Protein AF-A0A5M5BNY7-F1 (afdb_monomer)

Organism: Bacteroides ovatus (NCBI:txid28116)

Radius of gyration: 23.68 Å; Cα contacts (8 Å, |Δi|>4): 30; chains: 1; bounding box: 60×36×56 Å

InterPro domains:
  IPR025407 Protein of unknown function DUF4133 [PF13571] (1-81)

Secondary structure (DSSP, 8-state):
---TT--HHHHHHHHHHHHHHHHHHHHHHHTT--HHHHHHHHHHHHHHHHHHHHHHHHHHHHHHHHHHHHHHH--S----SS-GGGTS-------

pLDDT: mean 76.57, std 13.91, range [38.41, 94.31]

Structure (mmCIF, N/CA/C/O backbone):
data_AF-A0A5M5BNY7-F1
#
_entry.id   AF-A0A5M5BNY7-F1
#
loop_
_atom_site.group_PDB
_atom_site.id
_atom_site.type_symbol
_atom_site.label_atom_id
_atom_site.label_alt_id
_atom_site.label_comp_id
_atom_site.label_asym_id
_atom_site.label_entity_id
_atom_site.label_seq_id
_atom_site.pdbx_PDB_ins_code
_atom_site.Cartn_x
_atom_site.Cartn_y
_atom_site.Cartn_z
_atom_site.occupancy
_atom_site.B_iso_or_equiv
_atom_site.auth_seq_id
_atom_site.auth_comp_id
_atom_site.auth_asym_id
_atom_site.auth_atom_id
_atom_site.pdbx_PDB_model_num
ATOM 1 N N . VAL A 1 1 ? 8.092 -26.216 -1.351 1.00 38.41 1 VAL A N 1
ATOM 2 C CA . VAL A 1 1 ? 6.793 -25.528 -1.536 1.00 38.41 1 VAL A CA 1
ATOM 3 C C . VAL A 1 1 ? 7.058 -24.114 -2.027 1.00 38.41 1 VAL A C 1
ATOM 5 O O . VAL A 1 1 ? 7.268 -23.210 -1.235 1.00 38.41 1 VAL A O 1
ATOM 8 N N . GLU A 1 2 ? 7.185 -23.927 -3.337 1.00 41.69 2 GLU A N 1
ATOM 9 C CA . GLU A 1 2 ? 7.458 -22.602 -3.902 1.00 41.69 2 GLU A CA 1
ATOM 10 C C . GLU A 1 2 ? 6.130 -21.878 -4.101 1.00 41.69 2 GLU A C 1
ATOM 12 O O . GLU A 1 2 ? 5.285 -22.313 -4.887 1.00 41.69 2 GLU A O 1
ATOM 17 N N . PHE A 1 3 ? 5.918 -20.797 -3.353 1.00 49.53 3 PHE A N 1
ATOM 18 C CA . PHE A 1 3 ? 4.745 -19.943 -3.483 1.00 49.53 3 PHE A CA 1
ATOM 19 C C . PHE A 1 3 ? 4.762 -19.247 -4.851 1.00 49.53 3 PHE A C 1
ATOM 21 O O . PHE A 1 3 ? 5.166 -18.098 -4.978 1.00 49.53 3 PHE A O 1
ATOM 28 N N . LYS A 1 4 ? 4.279 -19.930 -5.893 1.00 50.53 4 LYS A N 1
ATOM 29 C CA . LYS A 1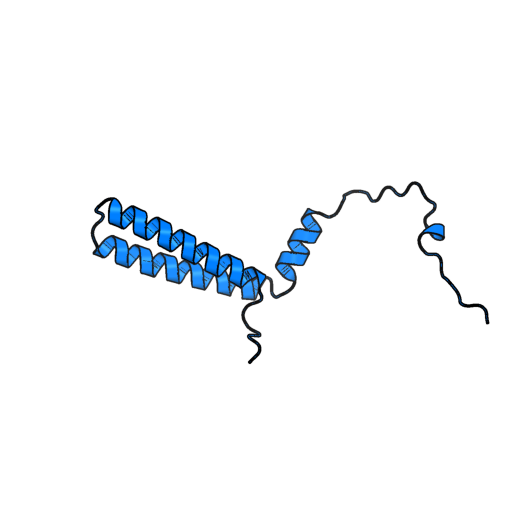 4 ? 4.109 -19.381 -7.252 1.00 50.53 4 LYS A CA 1
ATOM 30 C C . LYS A 1 4 ? 3.044 -18.272 -7.351 1.00 50.53 4 LYS A C 1
ATOM 32 O O . LYS A 1 4 ? 2.761 -17.801 -8.447 1.00 50.53 4 LYS A O 1
ATOM 37 N N . GLY A 1 5 ? 2.436 -17.875 -6.229 1.00 52.00 5 GLY A N 1
ATOM 38 C CA . GLY A 1 5 ? 1.291 -16.965 -6.175 1.00 52.00 5 GLY A CA 1
ATOM 39 C C . GLY A 1 5 ? 1.595 -15.531 -5.739 1.00 52.00 5 GLY A C 1
ATOM 40 O O . GLY A 1 5 ? 0.856 -14.646 -6.147 1.00 52.00 5 GLY A O 1
ATOM 41 N N . LEU A 1 6 ? 2.646 -15.269 -4.953 1.00 53.75 6 LEU A N 1
ATOM 42 C CA . LEU A 1 6 ? 3.024 -13.912 -4.535 1.00 53.75 6 LEU A CA 1
ATOM 43 C C . LEU A 1 6 ? 4.498 -13.694 -4.846 1.00 53.75 6 LEU A C 1
ATOM 45 O O . LEU A 1 6 ? 5.370 -14.260 -4.190 1.00 53.75 6 LEU A O 1
ATOM 49 N N . GLU A 1 7 ? 4.779 -12.855 -5.838 1.00 65.31 7 GLU A N 1
ATOM 50 C CA . GLU A 1 7 ? 6.146 -12.391 -6.025 1.00 65.31 7 GLU A CA 1
ATOM 51 C C . GLU A 1 7 ? 6.542 -11.435 -4.890 1.00 65.31 7 GLU A C 1
ATOM 53 O O . GLU A 1 7 ? 5.698 -10.702 -4.361 1.00 65.31 7 GLU A O 1
ATOM 58 N N . SER A 1 8 ? 7.826 -11.434 -4.518 1.00 66.81 8 SER A N 1
ATOM 59 C CA . SER A 1 8 ? 8.350 -10.706 -3.352 1.00 66.81 8 SER A CA 1
ATOM 60 C C . SER A 1 8 ? 7.906 -9.237 -3.309 1.00 66.81 8 SER A C 1
ATOM 62 O O . SER A 1 8 ? 7.578 -8.727 -2.241 1.00 66.81 8 SER A O 1
ATOM 64 N N . GLN A 1 9 ? 7.797 -8.576 -4.465 1.00 73.44 9 GLN A N 1
ATOM 65 C CA . GLN A 1 9 ? 7.385 -7.174 -4.586 1.00 73.44 9 GLN A CA 1
ATOM 66 C C . GLN A 1 9 ? 5.973 -6.893 -4.040 1.00 73.44 9 GLN A C 1
ATOM 68 O O . GLN A 1 9 ? 5.790 -5.939 -3.283 1.00 73.44 9 GLN A O 1
ATOM 73 N N . TYR A 1 10 ? 4.972 -7.711 -4.382 1.00 78.50 10 TYR A N 1
ATOM 74 C CA . TYR A 1 10 ? 3.601 -7.518 -3.882 1.00 78.50 10 TYR A CA 1
ATOM 75 C C . TYR A 1 10 ? 3.466 -7.956 -2.423 1.00 78.50 10 TYR A C 1
ATOM 77 O O . TYR A 1 10 ? 2.653 -7.393 -1.695 1.00 78.50 10 TYR A O 1
ATOM 85 N N . LEU A 1 11 ? 4.295 -8.905 -1.977 1.00 82.56 11 LEU A N 1
ATOM 86 C CA . LEU A 1 11 ? 4.364 -9.322 -0.577 1.00 82.56 11 LEU A CA 1
ATOM 87 C C . LEU A 1 11 ? 4.880 -8.194 0.329 1.00 82.56 11 LEU A C 1
ATOM 89 O O . LEU A 1 11 ? 4.330 -7.976 1.405 1.00 82.56 11 LEU A O 1
ATOM 93 N N . PHE A 1 12 ? 5.865 -7.412 -0.121 1.00 84.19 12 PHE A N 1
ATOM 94 C CA . PHE A 1 12 ? 6.297 -6.216 0.609 1.00 84.19 12 PHE A CA 1
ATOM 95 C C . PHE A 1 12 ? 5.184 -5.165 0.717 1.00 84.19 12 PHE A C 1
ATOM 97 O O . PHE A 1 12 ? 4.988 -4.602 1.793 1.00 84.19 12 PHE A O 1
ATOM 104 N N . ILE A 1 13 ? 4.422 -4.930 -0.359 1.00 84.69 13 ILE A N 1
ATOM 105 C CA . ILE A 1 13 ? 3.270 -4.008 -0.342 1.00 84.69 13 ILE A CA 1
ATOM 106 C C . ILE A 1 13 ? 2.187 -4.516 0.614 1.00 84.69 13 ILE A C 1
ATOM 108 O O . ILE A 1 13 ? 1.616 -3.732 1.367 1.00 84.69 13 ILE A O 1
ATOM 112 N N . PHE A 1 14 ? 1.938 -5.823 0.618 1.00 87.81 14 PHE A N 1
ATOM 113 C CA . PHE A 1 14 ? 0.983 -6.464 1.513 1.00 87.81 14 PHE A CA 1
ATOM 114 C C . PHE A 1 14 ? 1.369 -6.289 2.985 1.00 87.81 14 PHE A C 1
ATOM 116 O O . PHE A 1 14 ? 0.582 -5.768 3.774 1.00 87.81 14 PHE A O 1
ATOM 123 N N . CYS A 1 15 ? 2.602 -6.654 3.346 1.00 89.62 15 CYS A N 1
ATOM 124 C CA . CYS A 1 15 ? 3.117 -6.499 4.705 1.00 89.62 15 CYS A CA 1
ATOM 125 C C . CYS A 1 15 ? 3.149 -5.029 5.142 1.00 89.62 15 CYS A C 1
ATOM 127 O O . CYS A 1 15 ? 2.736 -4.716 6.256 1.00 89.62 15 CYS A O 1
ATOM 129 N N . GLY A 1 16 ? 3.586 -4.118 4.266 1.00 92.38 16 GLY A N 1
ATOM 130 C CA . GLY A 1 16 ? 3.588 -2.680 4.542 1.00 92.38 16 GLY A CA 1
ATOM 131 C C . GLY A 1 16 ? 2.178 -2.119 4.735 1.00 92.38 16 GLY A C 1
ATOM 132 O O . GLY A 1 16 ? 1.938 -1.349 5.663 1.00 92.38 16 GLY A O 1
ATOM 133 N N . GLY A 1 17 ? 1.224 -2.555 3.910 1.00 90.88 17 GLY A N 1
ATOM 134 C CA . GLY A 1 17 ? -0.185 -2.219 4.070 1.00 90.88 17 GLY A CA 1
ATOM 135 C C . GLY A 1 17 ? -0.748 -2.722 5.399 1.00 90.88 17 GLY A C 1
ATOM 136 O O . GLY A 1 17 ? -1.455 -1.980 6.073 1.00 90.88 17 GLY A O 1
ATOM 137 N N . LEU A 1 18 ? -0.435 -3.963 5.792 1.00 92.19 18 LEU A N 1
ATOM 138 C CA . LEU A 1 18 ? -0.938 -4.547 7.039 1.00 92.19 18 LEU A CA 1
ATOM 139 C C . LEU A 1 18 ? -0.393 -3.784 8.245 1.00 92.19 18 LEU A C 1
ATOM 141 O O . LEU A 1 18 ? -1.148 -3.475 9.164 1.00 92.19 18 LEU A O 1
ATOM 145 N N . LEU A 1 19 ? 0.889 -3.414 8.201 1.00 94.31 19 LEU A N 1
ATOM 146 C CA . LEU A 1 19 ? 1.512 -2.530 9.184 1.00 94.31 19 LEU A CA 1
ATOM 147 C C . LEU A 1 19 ? 0.801 -1.176 9.266 1.00 94.31 19 LEU A C 1
ATOM 149 O O . LEU A 1 19 ? 0.491 -0.719 10.362 1.00 94.31 19 LEU A O 1
ATOM 153 N N . ALA A 1 20 ? 0.499 -0.547 8.129 1.00 93.31 20 ALA A N 1
ATOM 154 C CA . ALA A 1 20 ? -0.213 0.729 8.107 1.00 93.31 20 ALA A CA 1
ATOM 155 C C . ALA A 1 20 ? -1.629 0.613 8.701 1.00 93.31 20 ALA A C 1
ATOM 157 O O . ALA A 1 20 ? -2.007 1.429 9.540 1.00 93.31 20 ALA A O 1
ATOM 158 N N . VAL A 1 21 ? -2.393 -0.418 8.320 1.00 91.00 21 VAL A N 1
ATOM 159 C CA . VAL A 1 21 ? -3.733 -0.681 8.878 1.00 91.00 21 VAL A CA 1
ATOM 160 C C . VAL A 1 21 ? -3.657 -0.926 10.383 1.00 91.00 21 VAL A C 1
ATOM 162 O O . VAL A 1 21 ? -4.485 -0.400 11.123 1.00 91.00 21 VAL A O 1
ATOM 165 N N . PHE A 1 22 ? -2.643 -1.659 10.849 1.00 90.25 22 PHE A N 1
ATOM 166 C CA . PHE A 1 22 ? -2.407 -1.882 12.272 1.00 90.25 22 PHE A CA 1
ATOM 167 C C . PHE A 1 22 ? -2.122 -0.575 13.023 1.00 90.25 22 PHE A C 1
ATOM 169 O O . PHE A 1 22 ? -2.741 -0.321 14.052 1.00 90.25 22 PHE A O 1
ATOM 176 N N . VAL A 1 23 ? -1.251 0.293 12.498 1.00 93.12 23 VAL A N 1
ATOM 177 C CA . VAL A 1 23 ? -0.972 1.599 13.122 1.00 93.12 23 VAL A CA 1
ATOM 178 C C . VAL A 1 23 ? -2.240 2.452 13.192 1.00 93.12 23 VAL A C 1
ATOM 180 O O . VAL A 1 23 ? -2.542 3.007 14.247 1.00 93.12 23 VAL A O 1
ATOM 183 N N . VAL A 1 24 ? -3.019 2.525 12.109 1.00 91.00 24 VAL A N 1
ATOM 184 C CA . VAL A 1 24 ? -4.288 3.274 12.099 1.00 91.00 24 VAL A CA 1
ATOM 185 C C . VAL A 1 24 ? -5.277 2.700 13.115 1.00 91.00 24 VAL A C 1
ATOM 187 O O . VAL A 1 24 ? -5.916 3.458 13.841 1.00 91.00 24 VAL A O 1
ATOM 190 N N . PHE A 1 25 ? -5.372 1.374 13.213 1.00 88.81 25 PHE A N 1
ATOM 191 C CA . PHE A 1 25 ? -6.214 0.704 14.201 1.00 88.81 25 PHE A CA 1
ATOM 192 C C . PHE A 1 25 ? -5.808 1.059 15.637 1.00 88.81 25 PHE A C 1
ATOM 194 O O . PHE A 1 25 ? -6.665 1.409 16.445 1.00 88.81 25 PHE A O 1
ATOM 201 N N . VAL A 1 26 ? -4.507 1.031 15.948 1.00 89.31 26 VAL A N 1
ATOM 202 C CA . VAL A 1 26 ? -3.990 1.410 17.272 1.00 89.31 26 VAL A CA 1
ATOM 203 C C . VAL A 1 26 ? -4.317 2.869 17.589 1.00 89.31 26 VAL A C 1
ATOM 205 O O . VAL A 1 26 ? -4.762 3.161 18.695 1.00 89.31 26 VAL A O 1
ATOM 208 N N . ILE A 1 27 ? -4.163 3.781 16.626 1.00 91.25 27 ILE A N 1
ATOM 209 C CA . ILE A 1 27 ? -4.503 5.200 16.810 1.00 91.25 27 ILE A CA 1
ATOM 210 C C . ILE A 1 27 ? -6.004 5.374 17.084 1.00 91.25 27 ILE A C 1
ATOM 212 O O . ILE A 1 27 ? -6.367 6.072 18.027 1.00 91.25 27 ILE A O 1
ATOM 216 N N . LEU A 1 28 ? -6.875 4.725 16.303 1.00 88.12 28 LEU A N 1
ATOM 217 C CA . LEU A 1 28 ? -8.331 4.772 16.498 1.00 88.12 28 LEU A CA 1
ATOM 218 C C . LEU A 1 28 ? -8.742 4.218 17.869 1.00 88.12 28 LEU A C 1
ATOM 220 O O . LEU A 1 28 ? -9.593 4.800 18.541 1.00 88.12 28 LEU A O 1
ATOM 224 N N . TYR A 1 29 ? -8.113 3.124 18.301 1.00 85.25 29 TYR A N 1
ATOM 225 C CA . TYR A 1 29 ? -8.347 2.537 19.616 1.00 85.25 29 TYR A CA 1
ATOM 226 C C . TYR A 1 29 ? -7.912 3.480 20.746 1.00 85.25 29 TYR A C 1
ATOM 228 O O . TYR A 1 29 ? -8.681 3.725 21.673 1.00 85.25 29 TYR A O 1
ATOM 236 N N . MET A 1 30 ? -6.716 4.072 20.642 1.00 89.12 30 MET A N 1
ATOM 237 C CA . MET A 1 30 ? -6.209 5.041 21.622 1.00 89.12 30 MET A CA 1
ATOM 238 C C . MET A 1 30 ? -7.039 6.332 21.660 1.00 89.12 30 MET A C 1
ATOM 240 O O . MET A 1 30 ? -7.149 6.954 22.712 1.00 89.12 30 MET A O 1
ATOM 244 N N . ALA A 1 31 ? -7.659 6.718 20.542 1.00 89.38 31 ALA A N 1
ATOM 245 C CA . ALA A 1 31 ? -8.579 7.852 20.464 1.00 89.38 31 ALA A CA 1
ATOM 246 C C . ALA A 1 31 ? -9.957 7.582 21.107 1.00 89.38 31 ALA A C 1
ATOM 248 O O . ALA A 1 31 ? -10.800 8.477 21.130 1.00 89.38 31 ALA A O 1
ATOM 249 N N . GLY A 1 32 ? -10.207 6.371 21.623 1.00 86.50 32 GLY A N 1
ATOM 250 C CA . GLY A 1 32 ? -11.458 6.019 22.301 1.00 86.50 32 GLY A CA 1
ATOM 251 C C . GLY A 1 32 ? -12.638 5.775 21.355 1.00 86.50 32 GLY A C 1
ATOM 252 O O . GLY A 1 32 ? -13.793 5.890 21.765 1.00 86.50 32 GLY A O 1
ATOM 253 N N . VAL A 1 33 ? -12.374 5.454 20.084 1.00 85.19 33 VAL A N 1
ATOM 254 C CA . VAL A 1 33 ? -13.420 5.156 19.095 1.00 85.19 33 VAL A CA 1
ATOM 255 C C . VAL A 1 33 ? -14.168 3.873 19.473 1.00 85.19 33 VAL A C 1
ATOM 257 O O . VAL A 1 33 ? -13.576 2.901 19.940 1.00 85.19 33 VAL A O 1
ATOM 260 N N . ASN A 1 34 ? -15.485 3.857 19.235 1.00 86.38 34 ASN A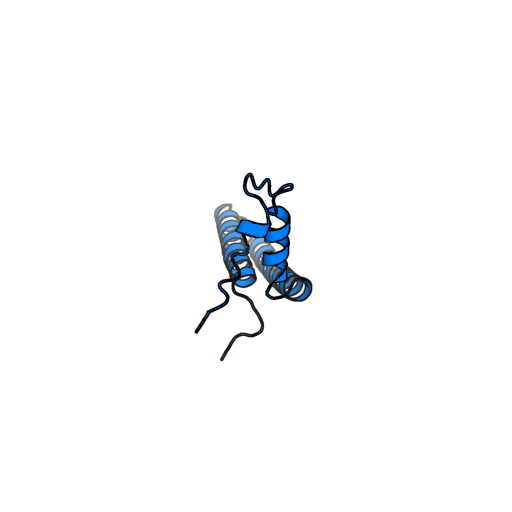 N 1
ATOM 261 C CA . ASN A 1 34 ? -16.345 2.708 19.516 1.00 86.38 34 ASN A CA 1
ATOM 262 C C . ASN A 1 34 ? -15.789 1.419 18.881 1.00 86.38 34 ASN A C 1
ATOM 264 O O . ASN A 1 34 ? -15.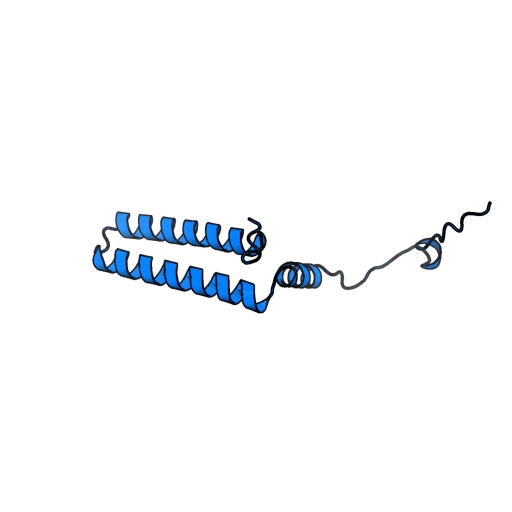464 1.368 17.692 1.00 86.38 34 ASN A O 1
ATOM 268 N N . GLN A 1 35 ? -15.743 0.358 19.681 1.00 84.62 35 GLN A N 1
ATOM 269 C CA . GLN A 1 35 ? -15.198 -0.951 19.338 1.00 84.62 35 GLN A CA 1
ATOM 270 C C . GLN A 1 35 ? -15.828 -1.544 18.069 1.00 84.62 35 GLN A C 1
ATOM 272 O O . GLN A 1 35 ? -15.121 -2.118 17.243 1.00 84.62 35 GLN A O 1
ATOM 277 N N . TRP A 1 36 ? -17.126 -1.317 17.847 1.00 89.75 36 TRP A N 1
ATOM 278 C CA . TRP A 1 36 ? -17.820 -1.733 16.623 1.00 89.75 36 TRP A CA 1
ATOM 279 C C . TRP A 1 36 ? -17.272 -1.058 15.362 1.00 89.75 36 TRP A C 1
ATOM 281 O O . TRP A 1 36 ? -17.132 -1.701 14.322 1.00 89.75 36 TRP A O 1
ATOM 291 N N . VAL A 1 37 ? -16.910 0.223 15.462 1.00 87.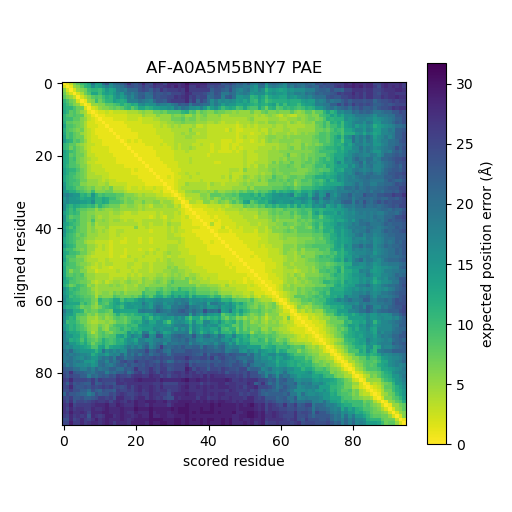94 37 VAL A N 1
ATOM 292 C CA . VAL A 1 37 ? -16.315 0.983 14.356 1.00 87.94 37 VAL A CA 1
ATOM 293 C C . VAL A 1 37 ? -14.889 0.502 14.096 1.00 87.94 37 VAL A C 1
ATOM 295 O O . VAL A 1 37 ? -14.529 0.286 12.942 1.00 87.94 37 VAL A O 1
ATOM 298 N N . CYS A 1 38 ? -14.100 0.248 15.146 1.00 89.31 38 CYS A N 1
ATOM 299 C CA . CYS A 1 38 ? -12.758 -0.330 15.013 1.00 89.31 38 CYS A CA 1
ATOM 300 C C . CYS A 1 38 ? -12.778 -1.714 14.344 1.00 89.31 38 CYS A C 1
ATOM 302 O O . CYS A 1 38 ? -11.955 -1.980 13.469 1.00 89.31 38 CYS A O 1
ATOM 304 N N . ILE A 1 39 ? -13.731 -2.580 14.707 1.00 88.94 39 ILE A N 1
ATOM 305 C CA . ILE A 1 39 ? -13.893 -3.905 14.088 1.00 88.94 39 ILE A CA 1
ATOM 306 C C . ILE A 1 39 ? -14.29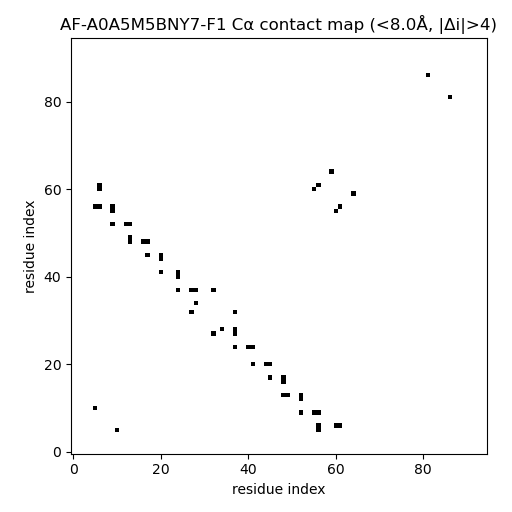8 -3.761 12.618 1.00 88.94 39 ILE A C 1
ATOM 308 O O . ILE A 1 39 ? -13.670 -4.367 11.748 1.00 88.94 39 ILE A O 1
ATOM 312 N N . GLY A 1 40 ? -15.302 -2.928 12.326 1.00 92.75 40 GLY A N 1
ATOM 313 C CA . GLY A 1 40 ? -15.751 -2.680 10.956 1.00 92.75 40 GLY A CA 1
ATOM 314 C C . GLY A 1 40 ? -14.630 -2.132 10.071 1.00 92.75 40 GLY A C 1
ATOM 315 O O . GLY A 1 40 ? -14.403 -2.639 8.973 1.00 92.75 40 GLY A O 1
ATOM 316 N N . PHE A 1 41 ? -13.875 -1.156 10.578 1.00 91.44 41 PHE A N 1
ATOM 317 C CA . PHE A 1 41 ? -12.722 -0.589 9.888 1.00 91.44 41 PHE A CA 1
ATOM 318 C C . PHE A 1 41 ? -11.626 -1.632 9.657 1.00 91.44 41 PHE A C 1
ATOM 320 O O . PHE A 1 41 ? -11.139 -1.755 8.536 1.00 91.44 41 PHE A O 1
ATOM 327 N N . GLY A 1 42 ? -11.268 -2.416 10.678 1.00 90.81 42 GLY A N 1
ATOM 328 C CA . GLY A 1 42 ? -10.238 -3.450 10.571 1.00 90.81 42 GLY A CA 1
ATOM 329 C C . GLY A 1 42 ? -10.573 -4.505 9.516 1.00 90.81 42 GLY A C 1
ATOM 330 O O . GLY A 1 42 ? -9.750 -4.791 8.646 1.00 90.81 42 GLY A O 1
ATOM 331 N N . VAL A 1 43 ? -11.802 -5.033 9.536 1.00 92.31 43 VAL A N 1
ATOM 332 C CA . VAL A 1 43 ? -12.264 -6.037 8.562 1.00 92.31 43 VAL A CA 1
ATOM 333 C C . VAL A 1 43 ? -12.325 -5.450 7.152 1.00 92.31 43 VAL A C 1
ATOM 335 O O . VAL A 1 43 ? -11.832 -6.070 6.206 1.00 92.31 43 VAL A O 1
ATOM 338 N N . ALA A 1 44 ? -12.884 -4.247 6.995 1.00 93.94 44 ALA A N 1
ATOM 339 C CA . ALA A 1 44 ? -12.982 -3.587 5.697 1.00 93.94 44 ALA A CA 1
ATOM 340 C C . ALA A 1 44 ? -11.596 -3.272 5.114 1.00 93.94 44 ALA A C 1
ATOM 342 O O . ALA A 1 44 ? -11.334 -3.582 3.951 1.00 93.94 44 ALA A O 1
ATOM 343 N N . ALA A 1 45 ? -10.692 -2.715 5.924 1.00 92.56 45 ALA A N 1
ATOM 344 C CA . ALA A 1 45 ? -9.338 -2.363 5.515 1.00 92.56 45 ALA A CA 1
ATOM 345 C C . ALA A 1 45 ? -8.512 -3.602 5.151 1.00 92.56 45 ALA A C 1
ATOM 347 O O . ALA A 1 45 ? -7.881 -3.617 4.095 1.00 92.56 45 ALA A O 1
ATOM 348 N N . ALA A 1 46 ? -8.562 -4.664 5.963 1.00 90.31 46 ALA A N 1
ATOM 349 C CA . ALA A 1 46 ? -7.874 -5.920 5.667 1.00 90.31 46 ALA A CA 1
ATOM 350 C C . ALA A 1 46 ? -8.394 -6.557 4.369 1.00 90.31 46 ALA A C 1
ATOM 352 O O . ALA A 1 46 ? -7.602 -6.940 3.507 1.00 90.31 46 ALA A O 1
ATOM 353 N N . THR A 1 47 ? -9.717 -6.605 4.184 1.00 93.69 47 THR A N 1
ATOM 354 C CA . THR A 1 47 ? -10.341 -7.158 2.970 1.00 93.69 47 THR A CA 1
ATOM 355 C C . THR A 1 47 ? -9.951 -6.358 1.728 1.00 93.69 47 THR A C 1
ATOM 357 O O . THR A 1 47 ? -9.535 -6.941 0.725 1.00 93.69 47 THR A O 1
ATOM 360 N N . LEU A 1 48 ? -10.027 -5.022 1.793 1.00 92.62 48 LEU A N 1
ATOM 361 C CA . LEU A 1 48 ? -9.617 -4.137 0.699 1.00 92.62 48 LEU A CA 1
ATOM 362 C C . LEU A 1 48 ? -8.145 -4.320 0.341 1.00 92.62 48 LEU A C 1
ATOM 364 O O . LEU A 1 48 ? -7.808 -4.406 -0.836 1.00 92.62 48 LEU A O 1
ATOM 368 N N . LEU A 1 49 ? -7.273 -4.399 1.342 1.00 91.06 49 LEU A N 1
ATOM 369 C CA . LEU A 1 49 ? -5.836 -4.557 1.165 1.00 91.06 49 LEU A CA 1
ATOM 370 C C . LEU A 1 49 ? -5.501 -5.894 0.497 1.00 91.06 49 LEU A C 1
ATOM 372 O O . LEU A 1 49 ? -4.763 -5.920 -0.492 1.00 91.06 49 LEU A O 1
ATOM 376 N N . VAL A 1 50 ? -6.083 -6.991 0.989 1.00 88.12 50 VAL A N 1
ATOM 377 C CA . VAL A 1 50 ? -5.946 -8.326 0.394 1.00 88.12 50 VAL A CA 1
ATOM 378 C C . VAL A 1 50 ? -6.420 -8.301 -1.059 1.00 88.12 50 VAL A C 1
ATOM 380 O O . VAL A 1 50 ? -5.674 -8.684 -1.962 1.00 88.12 50 VAL A O 1
ATOM 383 N N . TRP A 1 51 ? -7.622 -7.776 -1.310 1.00 88.56 51 TRP A N 1
ATOM 384 C CA . TRP A 1 51 ? -8.190 -7.689 -2.654 1.00 88.56 51 TRP A CA 1
ATOM 385 C C . TRP A 1 51 ? -7.319 -6.865 -3.607 1.00 88.56 51 TRP A C 1
ATOM 387 O O . TRP A 1 51 ? -7.025 -7.306 -4.719 1.00 88.56 51 TRP A O 1
ATOM 397 N N . LEU A 1 52 ? -6.855 -5.693 -3.167 1.00 86.75 52 LEU A N 1
ATOM 398 C CA . LEU A 1 52 ? -5.998 -4.813 -3.956 1.00 86.75 52 LEU A CA 1
ATOM 399 C C . LEU A 1 52 ? -4.669 -5.496 -4.296 1.00 86.75 52 LEU A C 1
ATOM 401 O O . LEU A 1 52 ? -4.238 -5.462 -5.447 1.00 86.75 52 LEU A O 1
ATOM 405 N N . THR A 1 53 ? -4.054 -6.162 -3.318 1.00 86.50 53 THR A N 1
ATOM 406 C CA . THR A 1 53 ? -2.787 -6.882 -3.491 1.00 86.50 53 THR A CA 1
ATOM 407 C C . THR A 1 53 ? -2.936 -8.019 -4.498 1.00 86.50 53 THR A C 1
ATOM 409 O O . THR A 1 53 ? -2.155 -8.102 -5.446 1.00 86.50 53 THR A O 1
ATOM 412 N N . PHE A 1 54 ? -3.970 -8.856 -4.361 1.00 81.75 54 PHE A N 1
ATOM 413 C CA . PHE A 1 54 ? -4.221 -9.952 -5.300 1.00 81.75 54 PHE A CA 1
ATOM 414 C C . PHE A 1 54 ? -4.578 -9.450 -6.702 1.00 81.75 54 PHE A C 1
ATOM 416 O O . PHE A 1 54 ? -4.106 -10.006 -7.695 1.00 81.75 54 PHE A O 1
ATOM 423 N N . ARG A 1 55 ? -5.350 -8.364 -6.809 1.00 83.25 55 ARG A N 1
ATOM 424 C CA . ARG A 1 55 ? -5.695 -7.750 -8.097 1.00 83.25 55 ARG A CA 1
ATOM 425 C C . ARG A 1 55 ? -4.470 -7.159 -8.795 1.00 83.25 55 ARG A C 1
ATOM 427 O O . ARG A 1 55 ? -4.334 -7.299 -10.009 1.00 83.25 55 ARG A O 1
ATOM 434 N N . LEU A 1 56 ? -3.578 -6.508 -8.049 1.00 77.75 56 LEU A N 1
ATOM 435 C CA . LEU A 1 56 ? -2.311 -5.984 -8.568 1.00 77.75 56 LEU A CA 1
ATOM 436 C C . LEU A 1 56 ? -1.392 -7.118 -9.028 1.00 77.75 56 LEU A C 1
ATOM 438 O O . LEU A 1 56 ? -0.850 -7.050 -10.131 1.00 77.75 56 LEU A O 1
ATOM 442 N N . ASN A 1 57 ? -1.294 -8.178 -8.228 1.00 79.44 57 ASN A N 1
ATOM 443 C CA . ASN A 1 57 ? -0.529 -9.374 -8.552 1.00 79.44 57 ASN A CA 1
ATOM 444 C C . ASN A 1 57 ? -1.031 -10.037 -9.851 1.00 79.44 57 ASN A C 1
ATOM 446 O O . ASN A 1 57 ? -0.231 -10.337 -10.735 1.00 79.44 57 ASN A O 1
ATOM 450 N N . ALA A 1 58 ? -2.35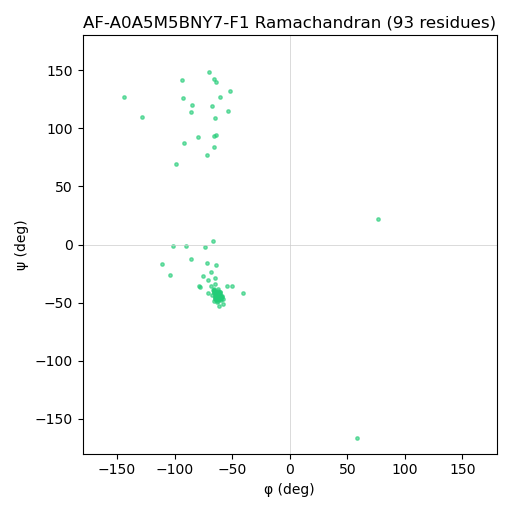3 -10.163 -10.027 1.00 74.75 58 ALA A N 1
ATOM 451 C CA . ALA A 1 58 ? -2.955 -10.711 -11.246 1.00 74.75 58 ALA A CA 1
ATOM 452 C C . ALA A 1 58 ? -2.772 -9.807 -12.480 1.00 74.75 58 ALA A C 1
ATOM 454 O O . ALA A 1 58 ? -2.594 -10.300 -13.591 1.00 74.75 58 ALA A O 1
ATOM 455 N N . ARG A 1 59 ? -2.816 -8.479 -12.305 1.00 73.50 59 ARG A N 1
ATOM 456 C CA . ARG A 1 59 ? -2.760 -7.519 -13.421 1.00 73.50 59 ARG A CA 1
ATOM 457 C C . ARG A 1 59 ? -1.352 -7.310 -13.979 1.00 73.50 59 ARG A C 1
ATOM 459 O O . ARG A 1 59 ? -1.211 -7.078 -15.176 1.00 73.50 59 ARG A O 1
ATOM 466 N N . TYR A 1 60 ? -0.330 -7.324 -13.127 1.00 68.62 60 TYR A N 1
ATOM 467 C CA . TYR A 1 60 ? 1.035 -6.957 -13.516 1.00 68.62 60 TYR A CA 1
ATOM 468 C C . TYR A 1 60 ? 2.003 -8.151 -13.514 1.00 68.62 60 TYR A C 1
ATOM 470 O O . TYR A 1 60 ? 3.049 -8.079 -14.161 1.00 68.62 60 TYR A O 1
ATOM 478 N N . GLY A 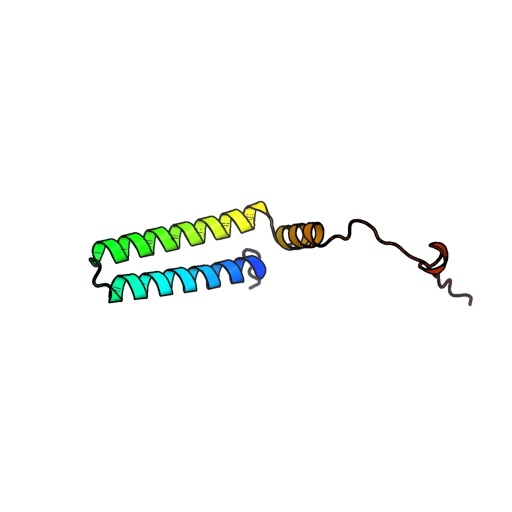1 61 ? 1.663 -9.268 -12.863 1.00 69.25 61 GLY A N 1
ATOM 479 C CA . GLY A 1 61 ? 2.524 -10.450 -12.807 1.00 69.25 61 GLY A CA 1
ATOM 480 C C . GLY A 1 61 ? 3.898 -10.162 -12.186 1.00 69.25 61 GLY A C 1
ATOM 481 O O . GLY A 1 61 ? 4.125 -9.111 -11.584 1.00 69.25 61 GLY A O 1
ATOM 482 N N . THR A 1 62 ? 4.835 -11.095 -12.356 1.00 66.31 62 THR A N 1
ATOM 483 C CA . THR A 1 62 ? 6.158 -11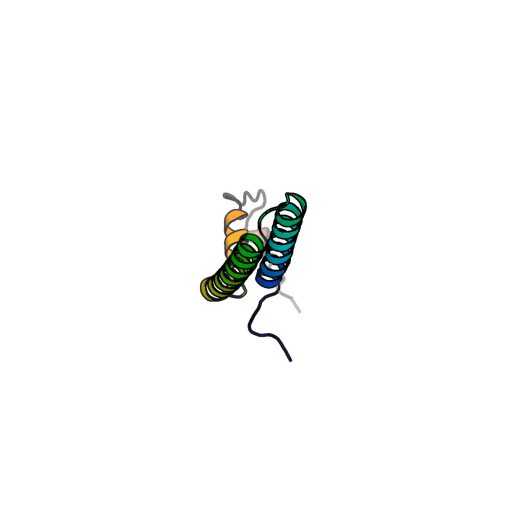.091 -11.700 1.00 66.31 62 THR A CA 1
ATOM 484 C C . THR A 1 62 ? 7.030 -9.897 -12.102 1.00 66.31 62 THR A C 1
ATOM 486 O O . THR A 1 62 ? 7.504 -9.132 -11.270 1.00 66.31 62 THR A O 1
ATOM 489 N N . HIS A 1 63 ? 7.154 -9.633 -13.403 1.00 68.38 63 HIS A N 1
ATOM 490 C CA . HIS A 1 63 ? 8.053 -8.589 -13.906 1.00 68.38 63 HIS A CA 1
ATOM 491 C C . HIS A 1 63 ? 7.347 -7.280 -14.285 1.00 68.38 63 HIS A C 1
ATOM 493 O O . HIS A 1 63 ? 8.015 -6.348 -14.732 1.00 68.38 63 HIS A O 1
ATOM 499 N N . GLY A 1 64 ? 6.018 -7.173 -14.173 1.00 72.06 64 GLY A N 1
ATOM 500 C CA . GLY A 1 64 ? 5.285 -6.007 -14.685 1.00 72.06 64 GLY A CA 1
ATOM 501 C C . GLY A 1 64 ? 5.577 -4.720 -13.924 1.00 72.06 64 GLY A C 1
ATOM 502 O O . GLY A 1 64 ? 5.822 -3.692 -14.558 1.00 72.06 64 GLY A O 1
ATOM 503 N N . LEU A 1 65 ? 5.629 -4.773 -12.587 1.00 70.88 65 LEU A N 1
ATOM 504 C CA . LEU A 1 65 ? 6.021 -3.621 -11.766 1.00 70.88 65 LEU A CA 1
ATOM 505 C C . LEU A 1 65 ? 7.470 -3.211 -12.034 1.00 70.88 65 LEU A C 1
ATOM 507 O O . LEU A 1 65 ? 7.746 -2.031 -12.247 1.00 70.88 65 LEU A O 1
ATOM 511 N N . MET A 1 66 ? 8.380 -4.181 -12.118 1.00 71.94 66 MET A N 1
ATOM 512 C CA . MET A 1 66 ? 9.795 -3.921 -12.376 1.00 71.94 66 MET A CA 1
ATOM 513 C C . MET A 1 66 ? 10.026 -3.354 -13.789 1.00 71.94 66 MET A C 1
ATOM 515 O O . MET A 1 66 ? 10.785 -2.401 -13.953 1.00 71.94 66 MET A O 1
ATOM 519 N N . LYS A 1 67 ? 9.299 -3.841 -14.809 1.00 73.69 67 LYS A N 1
ATOM 520 C CA . LYS A 1 67 ? 9.298 -3.273 -16.172 1.00 73.69 67 LYS A CA 1
ATOM 521 C C . LYS A 1 67 ? 8.693 -1.869 -16.216 1.00 73.69 67 LYS A C 1
ATOM 523 O O . LYS A 1 67 ? 9.216 -1.005 -16.919 1.00 73.69 67 LYS A O 1
ATOM 528 N N . ALA A 1 68 ? 7.618 -1.614 -15.469 1.00 72.88 68 ALA A N 1
ATOM 529 C CA . ALA A 1 68 ? 7.013 -0.286 -15.377 1.00 72.88 68 ALA A CA 1
ATOM 530 C C . ALA A 1 68 ? 7.953 0.718 -14.687 1.00 72.88 68 ALA A C 1
ATOM 532 O O . ALA A 1 68 ? 8.116 1.842 -15.166 1.00 72.88 68 ALA A O 1
ATOM 533 N N . ALA A 1 69 ? 8.621 0.301 -13.610 1.00 72.50 69 ALA A N 1
ATOM 534 C CA . ALA A 1 69 ? 9.635 1.096 -12.925 1.00 72.50 69 ALA A CA 1
ATOM 535 C C . ALA A 1 69 ? 10.852 1.360 -13.827 1.00 72.50 69 ALA A C 1
ATOM 537 O O . ALA A 1 69 ? 11.311 2.500 -13.926 1.00 72.50 69 ALA A O 1
ATOM 538 N N . ALA A 1 70 ? 11.323 0.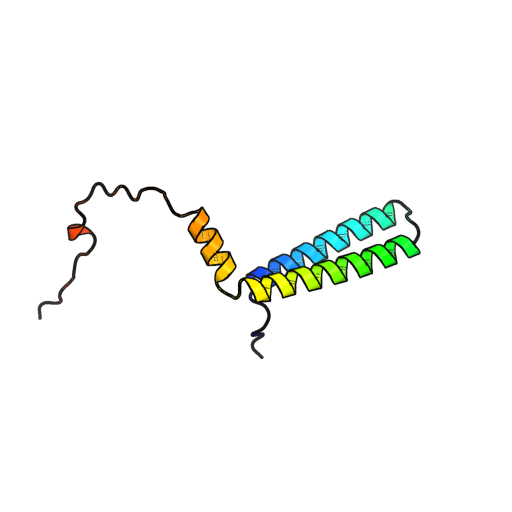346 -14.559 1.00 73.56 70 ALA A N 1
ATOM 539 C CA . ALA A 1 70 ? 12.414 0.486 -15.520 1.00 73.56 70 ALA A CA 1
ATOM 540 C C . ALA A 1 70 ? 12.062 1.459 -16.656 1.00 73.56 70 ALA A C 1
ATOM 542 O O . ALA A 1 70 ? 12.883 2.293 -17.026 1.00 73.56 70 ALA A O 1
ATOM 543 N N . ARG A 1 71 ? 10.820 1.430 -17.162 1.00 70.44 71 ARG A N 1
ATOM 544 C CA . ARG A 1 71 ? 10.358 2.378 -18.187 1.00 70.44 71 ARG A CA 1
ATOM 545 C C . ARG A 1 71 ? 10.317 3.823 -17.678 1.00 70.44 71 ARG A C 1
ATOM 547 O O . ARG A 1 71 ? 10.620 4.728 -18.446 1.00 70.44 71 ARG A O 1
ATOM 554 N N . ARG A 1 72 ? 10.008 4.050 -16.395 1.00 70.06 72 ARG A N 1
ATOM 555 C CA . ARG A 1 72 ? 10.063 5.392 -15.777 1.00 70.06 72 ARG A CA 1
ATOM 556 C C . ARG A 1 72 ? 11.490 5.910 -15.585 1.00 70.06 72 ARG A C 1
ATOM 558 O O . ARG A 1 72 ? 11.697 7.115 -15.638 1.00 70.06 72 ARG A O 1
ATOM 565 N N . ARG A 1 73 ? 12.460 5.018 -15.365 1.00 68.06 73 ARG A N 1
ATOM 566 C CA . ARG A 1 73 ? 13.888 5.358 -15.233 1.00 68.06 73 ARG A CA 1
ATOM 567 C C . ARG A 1 73 ? 14.654 5.345 -16.556 1.00 68.06 73 ARG A C 1
ATOM 569 O O . ARG A 1 73 ? 15.845 5.643 -16.548 1.00 68.06 73 ARG A O 1
ATOM 576 N N . HIS A 1 74 ? 14.008 5.014 -17.675 1.00 66.00 74 HIS A N 1
ATOM 577 C CA . HIS A 1 74 ? 14.687 4.941 -18.961 1.00 66.00 74 HIS A CA 1
ATOM 578 C C . HIS A 1 74 ? 15.130 6.346 -19.408 1.00 66.00 74 HIS A C 1
ATOM 580 O O . HIS A 1 74 ? 14.279 7.224 -19.588 1.00 66.00 74 HIS A O 1
ATOM 586 N N . PRO A 1 75 ? 16.439 6.590 -19.601 1.00 74.31 75 PRO A N 1
ATOM 587 C CA . PRO A 1 75 ? 16.930 7.887 -20.040 1.00 74.31 75 PRO A CA 1
ATOM 588 C C . PRO A 1 75 ? 16.411 8.200 -21.447 1.00 74.31 75 PRO A C 1
ATOM 590 O O . PRO A 1 75 ? 16.332 7.326 -22.312 1.00 74.31 75 PRO A O 1
ATOM 593 N N . ARG A 1 76 ? 16.036 9.464 -21.676 1.00 68.56 76 ARG A N 1
ATOM 594 C CA . ARG A 1 76 ? 15.474 9.936 -22.955 1.00 68.56 76 ARG A CA 1
ATOM 595 C C . ARG A 1 76 ? 16.510 9.927 -24.087 1.00 68.56 76 ARG A C 1
ATOM 597 O O . ARG A 1 76 ? 16.130 9.816 -25.244 1.00 68.56 76 ARG A O 1
ATOM 604 N N . TYR A 1 77 ? 17.798 9.993 -23.737 1.00 68.06 77 TYR A N 1
ATOM 605 C CA . TYR A 1 77 ? 18.924 9.916 -24.663 1.00 68.06 77 TYR A CA 1
ATOM 606 C C . TYR A 1 77 ? 20.094 9.172 -24.017 1.00 68.06 77 TYR A C 1
ATOM 608 O O . TYR A 1 77 ? 20.555 9.545 -22.940 1.00 68.06 77 TYR A O 1
ATOM 616 N N . VAL A 1 78 ? 20.602 8.143 -24.694 1.00 70.44 78 VAL A N 1
ATOM 617 C CA . VAL A 1 78 ? 21.912 7.555 -24.395 1.00 70.44 78 VAL A CA 1
ATOM 618 C C . VAL A 1 78 ? 22.920 8.286 -25.278 1.00 70.44 78 VAL A C 1
ATOM 620 O O . VAL A 1 78 ? 23.162 7.896 -26.418 1.00 70.44 78 VAL A O 1
ATOM 623 N N . VAL A 1 79 ? 23.450 9.412 -24.794 1.00 67.56 79 VAL A N 1
ATOM 624 C CA . VAL A 1 79 ? 24.469 10.173 -25.532 1.00 67.56 79 VAL A CA 1
ATOM 625 C C . VAL A 1 79 ? 25.813 9.492 -25.315 1.00 67.56 79 VAL A C 1
ATOM 627 O O . VAL A 1 79 ? 26.509 9.755 -24.337 1.00 67.56 79 VAL A O 1
ATOM 630 N N . ASN A 1 80 ? 26.174 8.588 -26.223 1.00 63.88 80 ASN A N 1
ATOM 631 C CA . ASN A 1 80 ? 27.510 8.020 -26.232 1.00 63.88 80 ASN A CA 1
ATOM 632 C C . ASN A 1 80 ? 28.463 8.938 -27.011 1.00 63.88 80 ASN A C 1
ATOM 634 O O . ASN A 1 80 ? 28.270 9.185 -28.198 1.00 63.88 80 ASN A O 1
ATOM 638 N N . ARG A 1 81 ? 29.512 9.432 -26.344 1.00 67.94 81 ARG A N 1
ATOM 639 C CA . ARG A 1 81 ? 30.619 10.173 -26.981 1.00 67.94 81 ARG A CA 1
ATOM 640 C C . ARG A 1 81 ? 31.527 9.259 -27.816 1.00 67.94 81 ARG A C 1
ATOM 642 O O . ARG A 1 81 ? 32.315 9.753 -28.617 1.00 67.94 81 ARG A O 1
ATOM 649 N N . LEU A 1 82 ? 31.439 7.943 -27.627 1.00 63.91 82 LEU A N 1
ATOM 650 C CA . LEU A 1 82 ? 32.224 6.947 -28.351 1.00 63.91 82 LEU A CA 1
ATOM 651 C C . LEU A 1 82 ? 31.447 6.432 -29.570 1.00 63.91 82 LEU A C 1
ATOM 653 O O . LEU A 1 82 ? 30.235 6.227 -29.518 1.00 63.91 82 LEU A O 1
ATOM 657 N N . LYS A 1 83 ? 32.148 6.195 -30.686 1.00 63.50 83 LYS A N 1
ATOM 658 C CA . LYS A 1 83 ? 31.535 5.611 -31.888 1.00 63.50 83 LYS A CA 1
ATOM 659 C C . LYS A 1 83 ? 30.966 4.223 -31.548 1.00 63.50 83 LYS A C 1
ATOM 661 O O . LYS A 1 83 ? 31.699 3.366 -31.062 1.00 63.50 83 LYS A O 1
ATOM 666 N N . ILE A 1 84 ? 29.683 4.009 -31.853 1.00 68.19 84 ILE A N 1
ATOM 667 C CA . ILE A 1 84 ? 28.901 2.771 -31.641 1.00 68.19 84 ILE A CA 1
ATOM 668 C C . ILE A 1 84 ? 29.668 1.463 -31.960 1.00 68.19 84 ILE A C 1
ATOM 670 O O . ILE A 1 84 ? 29.593 0.549 -31.139 1.00 68.19 84 ILE A O 1
ATOM 674 N N . PRO A 1 85 ? 30.468 1.342 -33.045 1.00 66.06 85 PRO A N 1
ATOM 675 C CA . PRO A 1 85 ? 31.222 0.110 -33.322 1.00 66.06 85 PRO A CA 1
ATOM 676 C C . PRO A 1 85 ? 32.297 -0.252 -32.281 1.00 66.06 85 PRO A C 1
ATOM 678 O O . PRO A 1 85 ? 32.718 -1.399 -32.241 1.00 66.06 85 PRO A O 1
ATOM 681 N N . ARG A 1 86 ? 32.739 0.680 -31.420 1.00 62.28 86 ARG A N 1
ATOM 682 C CA . ARG A 1 86 ? 33.677 0.381 -30.316 1.00 62.28 86 ARG A CA 1
ATOM 683 C C . ARG A 1 86 ? 32.995 -0.106 -29.035 1.00 62.28 86 ARG A C 1
ATOM 685 O O . ARG A 1 86 ? 33.687 -0.559 -28.133 1.00 62.28 86 ARG A O 1
ATOM 692 N N . LEU A 1 87 ? 31.671 0.022 -28.921 1.00 65.38 87 LEU A N 1
ATOM 693 C CA . LEU A 1 87 ? 30.933 -0.513 -27.770 1.00 65.38 87 LEU A CA 1
ATOM 694 C C . LEU A 1 87 ? 30.711 -2.019 -27.889 1.00 65.38 87 LEU A C 1
ATOM 696 O O . LEU A 1 87 ? 30.742 -2.731 -26.891 1.00 65.38 87 LEU A O 1
ATOM 700 N N . PHE A 1 88 ? 30.501 -2.496 -29.112 1.00 68.19 88 PHE A N 1
ATOM 701 C CA . PHE A 1 88 ? 30.391 -3.912 -29.415 1.00 68.19 88 PHE A CA 1
ATOM 702 C C . PHE A 1 88 ? 31.740 -4.390 -29.937 1.00 68.19 88 PHE A C 1
ATOM 704 O O . PHE A 1 88 ? 31.893 -4.674 -31.121 1.00 68.19 88 PHE A O 1
ATOM 711 N N . THR A 1 89 ? 32.744 -4.446 -29.060 1.00 61.91 89 THR A N 1
ATOM 712 C CA . THR A 1 89 ? 33.960 -5.201 -29.371 1.00 61.91 89 THR A CA 1
ATOM 713 C C . THR A 1 89 ? 33.547 -6.661 -29.492 1.00 61.91 89 THR A C 1
ATOM 715 O O . THR A 1 89 ? 33.433 -7.378 -28.500 1.00 61.91 89 THR A O 1
ATOM 718 N N . PHE A 1 90 ? 33.265 -7.087 -30.721 1.00 61.81 90 PHE A N 1
ATOM 719 C CA . PHE A 1 90 ? 33.140 -8.486 -31.075 1.00 61.81 90 PHE A CA 1
ATOM 720 C C . PHE A 1 90 ? 34.534 -9.076 -30.880 1.00 61.81 90 PHE A C 1
ATOM 722 O O . PHE A 1 90 ? 35.406 -8.960 -31.740 1.00 61.81 90 PHE A O 1
ATOM 729 N N . LYS A 1 91 ? 34.787 -9.625 -29.689 1.00 57.03 91 LYS A N 1
ATOM 730 C CA . LYS A 1 91 ? 35.972 -10.434 -29.430 1.00 57.03 91 LYS A CA 1
ATOM 731 C C . LYS A 1 91 ? 35.755 -11.748 -30.171 1.00 57.03 91 LYS A C 1
ATOM 733 O O . LYS A 1 91 ? 35.346 -12.744 -29.581 1.00 57.03 91 LYS A O 1
ATOM 738 N N . HIS A 1 92 ? 35.943 -11.708 -31.488 1.00 61.94 92 HIS A N 1
ATOM 739 C CA . HIS A 1 92 ? 36.122 -12.918 -32.260 1.00 61.94 92 HIS A CA 1
ATOM 740 C C . HIS A 1 92 ? 37.429 -13.513 -31.757 1.00 61.94 92 HIS A C 1
ATOM 742 O O . HIS A 1 92 ? 38.499 -12.928 -31.916 1.00 61.94 92 HIS A O 1
ATOM 748 N N . TRP A 1 93 ? 37.300 -14.617 -31.035 1.00 53.06 93 TRP A N 1
ATOM 749 C CA . TRP A 1 93 ? 38.409 -15.500 -30.750 1.00 53.06 93 TRP A CA 1
ATOM 750 C C . TRP A 1 93 ? 39.042 -15.852 -32.097 1.00 53.06 93 TRP A C 1
ATOM 752 O O . TRP A 1 93 ? 38.366 -16.400 -32.969 1.00 53.06 93 TRP A O 1
ATOM 762 N N . GLN A 1 94 ? 40.281 -15.411 -32.294 1.00 49.91 94 GLN A N 1
ATOM 763 C CA . GLN A 1 94 ? 41.170 -16.029 -33.260 1.00 49.91 94 GLN A CA 1
ATOM 764 C C . GLN A 1 94 ? 41.969 -17.078 -32.495 1.00 49.91 94 GLN A C 1
ATOM 766 O O . GLN A 1 94 ? 42.505 -16.784 -31.423 1.00 49.91 94 GLN A O 1
ATOM 771 N N . GLU A 1 95 ? 41.897 -18.289 -33.036 1.00 46.38 95 GLU A N 1
ATOM 772 C CA . GLU A 1 95 ? 42.706 -19.467 -32.722 1.00 46.38 95 GLU A CA 1
ATOM 773 C C . GLU A 1 95 ? 44.203 -19.192 -32.899 1.00 46.38 95 GLU A C 1
ATOM 775 O O . GLU A 1 95 ? 44.556 -18.368 -33.779 1.00 46.38 95 GLU A O 1
#

Nearest PDB structures (foldseek):
  5aji-assembly1_E  TM=5.357E-01  e=7.622E+00  Escherichia coli

Solvent-accessible surface area (backbone atoms only — not comparable to full-atom values): 5871 Å² total; per-residue (Å²): 136,79,70,89,80,60,51,69,72,55,48,52,53,48,54,51,49,50,50,52,52,49,52,52,49,53,52,43,53,75,70,67,53,57,65,69,56,54,50,52,48,51,54,51,50,53,50,51,50,53,52,52,45,55,52,50,45,70,73,39,50,82,57,38,60,59,51,52,52,48,61,73,68,54,72,94,68,87,84,67,93,62,65,70,76,71,75,61,68,76,79,72,82,75,132

Sequence (95 aa):
VEFKGLESQYLFIFCGGLLAVFVVFVILYMAGVNQWVCIGFGVAAATLLVWLTFRLNARYGTHGLMKAAARRRHPRYVVNRLKIPRLFTFKHWQE

Mean predicted aligned error: 12.13 Å

Foldseek 3Di:
DDCQQDAPVLVVQLVVQLVVLVVVLVVCVVVVHDPVVSVVSSVVSNVVSVVVSNVCCVPQPHCRVVVVVVVVVDDPDPDDPDDPVVVPPPPPDDD